Protein AF-E5RQ33-F1 (afdb_monomer_lite)

Foldseek 3Di:
DVDPDFAALVPDDDPVNVVLVVLVCPLVVDPDCCLQQVVLLVVLVVVLVVVVVVVCVPPVDDPPVQLSVLLSVVLSVVCNQLPPCSVVCVVVCVVVSSLLSVLVVLLVVLVVVCVVPDLVVCVVVVPPSNVSNVVSVVSNLVSLVVPLLVSVVVCHPHSNVSSVVSPQDSVCRSND

Radius of gyration: 18.2 Å; chains: 1; bounding box: 33×47×47 Å

Sequence (176 aa):
EIRKCRRGLLFMNGEEWVYFRKILNKVMLLPDPTNLMIAPCQEVAIELKRKWQKQIKTNNIISNLQVQLYQWSIEAMMATLMGSYWYSYKHQLSRDFEILAETLHEIFEYSAKLSIIPVKLAMNLRLPVWKKFVASADTAFEIVRMLVPEMAKLGGNGLLKKMMDEGIRAEDAICI

pLDDT: mean 90.39, std 6.1, range [53.66, 96.56]

Organism: Apis mellifera (NCBI:txid7460)

InterPro domains:
  IPR001128 Cytochrome P450 [PF00067] (4-150)
  IPR036396 Cytochrome P450 superfamily [G3DSA:1.10.630.10] (1-174)
  IPR036396 Cytochrome P450 superfamily [SSF48264] (7-166)
  IPR050479 Cytochrome P450, families 11 and 27 [PTHR24279] (2-149)

Secondary structure (DSSP, 8-state):
--S--PPPGGG--HHHHHHHHHHHHHHHS-S--IIIIIHHHHHHHHHHHHHHHHHHHHHSS-TTHHHHHHHHHHHHHHHHHHGGGHHHHHHHHHHHHHHHHHHHHHHHHHHHHHHTS-HHHHHHTT-HHHHHHHHHHHHHHHHHHHHHHHHHHHT-SSHHHHHHHTT--HHHHTT-

Structure (mmCIF, N/CA/C/O backbone):
data_AF-E5RQ33-F1
#
_entry.id   AF-E5RQ33-F1
#
loop_
_atom_site.group_PDB
_atom_site.id
_atom_site.type_symbol
_atom_site.label_atom_id
_atom_site.label_alt_id
_atom_site.label_comp_id
_atom_site.label_asym_id
_atom_site.label_entity_id
_atom_site.label_seq_id
_atom_site.pdbx_PDB_ins_code
_atom_site.Cartn_x
_atom_site.Cartn_y
_atom_site.Cartn_z
_atom_site.occupancy
_atom_site.B_iso_or_equiv
_atom_site.auth_seq_id
_atom_site.auth_comp_id
_atom_site.auth_asym_id
_atom_site.auth_atom_id
_atom_site.pdbx_PDB_model_num
ATOM 1 N N . GLU A 1 1 ? -0.018 -18.722 -17.386 1.00 53.66 1 GLU A N 1
ATOM 2 C CA . GLU A 1 1 ? -0.220 -17.603 -16.440 1.00 53.66 1 GLU A CA 1
ATOM 3 C C . GLU A 1 1 ? -1.635 -17.709 -15.869 1.00 53.66 1 GLU A C 1
ATOM 5 O O . GLU A 1 1 ? -2.546 -17.943 -16.652 1.00 53.66 1 GLU A O 1
ATOM 10 N N . ILE A 1 2 ? -1.822 -17.680 -14.542 1.00 65.94 2 ILE A N 1
ATOM 11 C CA . ILE A 1 2 ? -3.121 -18.006 -13.897 1.00 65.94 2 ILE A CA 1
ATOM 12 C C . ILE A 1 2 ? -4.109 -16.829 -13.976 1.00 65.94 2 ILE A C 1
ATOM 14 O O . ILE A 1 2 ? -5.315 -17.037 -14.073 1.00 65.94 2 ILE A O 1
ATOM 18 N N . ARG A 1 3 ? -3.604 -15.592 -13.988 1.00 66.88 3 ARG A N 1
ATOM 19 C CA . ARG A 1 3 ? -4.382 -14.369 -14.207 1.00 66.88 3 ARG A CA 1
ATOM 20 C C . ARG A 1 3 ? -3.632 -13.517 -15.224 1.00 66.88 3 ARG A C 1
ATOM 22 O O . ARG A 1 3 ? -2.445 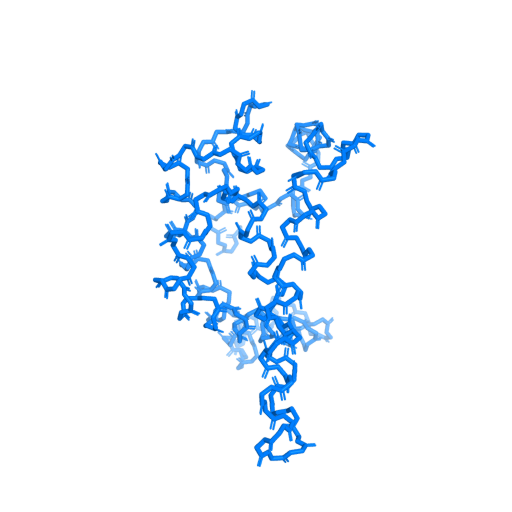-13.282 -15.037 1.00 66.88 3 ARG A O 1
ATOM 29 N N . LYS A 1 4 ? -4.301 -13.079 -16.293 1.00 71.88 4 LYS A N 1
ATOM 30 C CA . LYS A 1 4 ? -3.734 -12.187 -17.324 1.00 71.88 4 LYS A CA 1
ATOM 31 C C . LYS A 1 4 ? -3.672 -10.736 -16.815 1.00 71.88 4 LYS A C 1
ATOM 33 O O . LYS A 1 4 ? -4.201 -9.829 -17.447 1.00 71.88 4 LYS A O 1
ATOM 38 N N . CYS A 1 5 ? -3.105 -10.538 -15.629 1.00 73.81 5 CYS A N 1
ATOM 39 C CA . CYS A 1 5 ? -2.948 -9.232 -14.999 1.00 73.81 5 CYS A CA 1
ATOM 40 C C . CYS A 1 5 ? -1.478 -8.834 -15.043 1.00 73.81 5 CYS A C 1
ATOM 42 O O . CYS A 1 5 ? -0.603 -9.666 -14.798 1.00 73.81 5 CYS A O 1
ATOM 44 N N . ARG A 1 6 ? -1.211 -7.552 -15.296 1.00 80.31 6 ARG A N 1
ATOM 45 C CA . ARG A 1 6 ? 0.138 -7.008 -15.143 1.00 80.31 6 ARG A CA 1
ATOM 46 C C . ARG A 1 6 ? 0.556 -7.070 -13.678 1.00 80.31 6 ARG A C 1
ATOM 48 O O . ARG A 1 6 ? -0.268 -6.950 -12.773 1.00 80.31 6 ARG A O 1
ATOM 55 N N . ARG A 1 7 ? 1.840 -7.332 -13.468 1.00 84.50 7 ARG A N 1
ATOM 56 C CA . ARG A 1 7 ? 2.433 -7.569 -12.154 1.00 84.50 7 ARG A CA 1
ATOM 57 C C . ARG A 1 7 ? 3.074 -6.287 -11.638 1.00 84.50 7 ARG A C 1
ATOM 59 O O . ARG A 1 7 ? 3.694 -5.588 -12.424 1.00 84.50 7 ARG A O 1
ATOM 66 N N . GLY A 1 8 ? 2.943 -6.041 -10.333 1.00 87.00 8 GLY A N 1
ATOM 67 C CA . GLY A 1 8 ? 3.636 -4.969 -9.607 1.00 87.00 8 GLY A CA 1
ATOM 68 C C . GLY A 1 8 ? 5.156 -5.071 -9.693 1.00 87.00 8 GLY A C 1
ATOM 69 O O . GLY A 1 8 ? 5.671 -6.173 -9.910 1.00 87.00 8 GLY A O 1
ATOM 70 N N . LEU A 1 9 ? 5.873 -3.974 -9.411 1.00 90.56 9 LEU A N 1
ATOM 71 C CA . LEU A 1 9 ? 7.345 -3.944 -9.392 1.00 90.56 9 LEU A CA 1
ATOM 72 C C . LEU A 1 9 ? 7.947 -5.099 -8.572 1.00 90.56 9 LEU A C 1
ATOM 74 O O . LEU A 1 9 ? 8.947 -5.686 -8.973 1.00 90.56 9 LEU A O 1
ATOM 78 N N . LEU A 1 10 ? 7.308 -5.466 -7.454 1.00 90.00 10 LEU A N 1
ATOM 79 C CA . LEU A 1 10 ? 7.710 -6.580 -6.585 1.00 90.00 10 LEU A CA 1
ATOM 80 C C . LEU A 1 10 ? 7.812 -7.936 -7.313 1.00 90.00 10 LEU A C 1
ATOM 82 O O . LEU A 1 10 ? 8.606 -8.785 -6.921 1.00 90.00 10 LEU A O 1
ATOM 86 N N . PHE A 1 11 ? 7.007 -8.151 -8.355 1.00 89.62 11 PHE A N 1
ATOM 87 C CA . PHE A 1 11 ? 6.899 -9.419 -9.084 1.00 89.62 11 PHE A CA 1
ATOM 88 C C . PHE A 1 11 ? 7.422 -9.343 -10.531 1.00 89.62 11 PHE A C 1
ATOM 90 O O . PHE A 1 11 ? 7.393 -10.352 -11.249 1.00 89.62 11 PHE A O 1
ATOM 97 N N . MET A 1 12 ? 7.871 -8.164 -10.973 1.00 92.06 12 MET A N 1
ATOM 98 C CA . MET A 1 12 ? 8.556 -7.967 -12.252 1.00 92.06 12 MET A CA 1
ATOM 99 C C . ME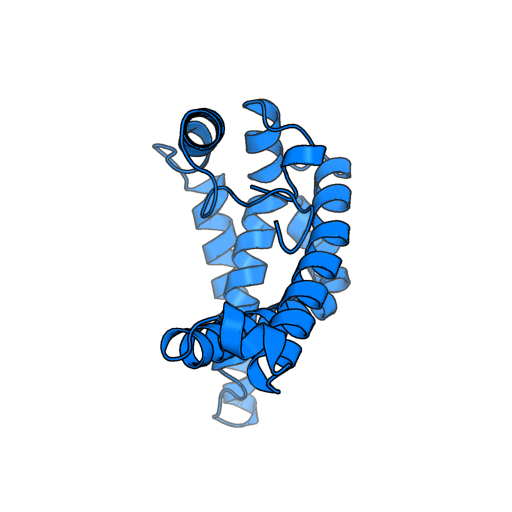T A 1 12 ? 9.967 -8.565 -12.207 1.00 92.06 12 MET A C 1
ATOM 101 O O . MET A 1 12 ? 10.554 -8.732 -11.141 1.00 92.06 12 MET A O 1
ATOM 105 N N . ASN A 1 13 ? 10.521 -8.896 -13.373 1.00 91.88 13 ASN A N 1
ATOM 106 C CA . ASN A 1 13 ? 11.878 -9.437 -13.501 1.00 91.88 13 ASN A CA 1
ATOM 107 C C . ASN A 1 13 ? 12.575 -8.865 -14.744 1.00 91.88 13 ASN A C 1
ATOM 109 O O . ASN A 1 13 ? 11.918 -8.343 -15.643 1.00 91.88 13 ASN A O 1
ATOM 113 N N . GLY A 1 14 ? 13.901 -9.003 -14.814 1.00 95.06 14 GLY A N 1
ATOM 114 C CA . GLY A 1 14 ? 14.683 -8.643 -16.000 1.00 95.06 14 GLY A CA 1
ATOM 115 C C . GLY A 1 14 ? 14.581 -7.162 -16.375 1.00 95.06 14 GLY A C 1
ATOM 116 O O . GLY A 1 14 ? 14.563 -6.288 -15.507 1.00 95.06 14 GLY A O 1
ATOM 117 N N . GLU A 1 15 ? 14.525 -6.882 -17.677 1.00 95.56 15 GLU A N 1
ATOM 118 C CA . GLU A 1 15 ? 14.518 -5.515 -18.217 1.00 95.56 15 GLU A CA 1
ATOM 119 C C . GLU A 1 15 ? 13.292 -4.703 -17.787 1.00 95.56 15 GLU A C 1
ATOM 121 O O . GLU A 1 15 ? 13.428 -3.516 -17.493 1.00 95.56 15 GLU A O 1
ATOM 126 N N . GLU A 1 16 ? 12.124 -5.346 -17.667 1.00 92.25 16 GLU A N 1
ATOM 127 C CA . GLU A 1 16 ? 10.891 -4.711 -17.183 1.00 92.25 16 GLU A CA 1
ATOM 128 C C . GLU A 1 16 ? 11.093 -4.145 -15.770 1.00 92.25 16 GLU A C 1
ATOM 130 O O . GLU A 1 16 ? 10.829 -2.969 -15.517 1.00 92.25 16 GLU A O 1
ATOM 135 N N . TRP A 1 17 ? 11.650 -4.954 -14.862 1.00 95.00 17 TRP A N 1
ATOM 136 C CA . TRP A 1 17 ? 11.946 -4.509 -13.501 1.00 95.00 17 TRP A CA 1
ATOM 137 C C . TRP A 1 17 ? 12.962 -3.364 -13.488 1.00 95.00 17 TRP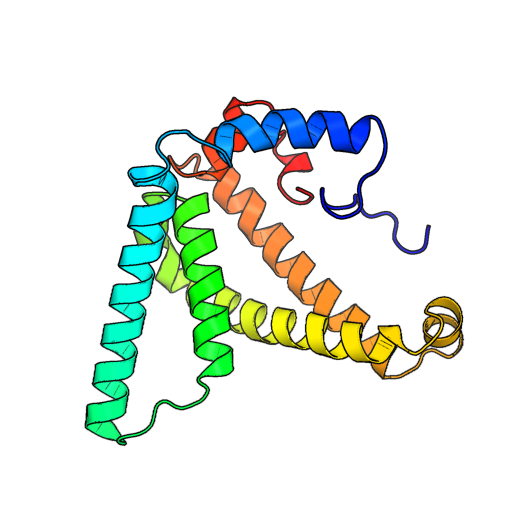 A C 1
ATOM 139 O O . TRP A 1 17 ? 12.746 -2.364 -12.806 1.00 95.00 17 TRP A O 1
ATOM 149 N N . VAL A 1 18 ? 14.055 -3.478 -14.256 1.00 96.00 18 VAL A N 1
ATOM 150 C CA . VAL A 1 18 ? 15.100 -2.440 -14.311 1.00 96.00 18 VAL A CA 1
ATOM 151 C C . VAL A 1 18 ? 14.528 -1.114 -14.808 1.00 96.00 18 VAL A C 1
ATOM 153 O O . VAL A 1 18 ? 14.870 -0.064 -14.261 1.00 96.00 18 VAL A O 1
ATOM 156 N N . TYR A 1 19 ? 13.663 -1.153 -15.822 1.00 94.12 19 TYR A N 1
ATOM 157 C CA . TYR A 1 19 ? 13.018 0.027 -16.384 1.00 94.12 19 TYR A CA 1
ATOM 158 C C . TYR A 1 19 ? 12.202 0.781 -15.325 1.00 94.12 19 TYR A C 1
ATOM 160 O O . TYR A 1 19 ? 12.514 1.934 -15.016 1.00 94.12 19 TYR A O 1
ATOM 168 N N . PHE A 1 20 ? 11.229 0.117 -14.692 1.00 94.50 20 PHE A N 1
ATOM 169 C CA . PHE A 1 20 ? 10.382 0.762 -13.685 1.00 94.50 20 PHE A CA 1
ATOM 170 C C . PHE A 1 20 ? 11.163 1.129 -12.418 1.00 94.50 20 PHE A C 1
ATOM 172 O O . PHE A 1 20 ? 10.976 2.215 -11.868 1.00 94.50 20 PHE A O 1
ATOM 179 N N . ARG A 1 21 ? 12.109 0.286 -11.978 1.00 94.62 21 ARG A N 1
ATOM 180 C CA . ARG A 1 21 ? 12.948 0.565 -10.802 1.00 94.62 21 ARG A CA 1
ATOM 181 C C . ARG A 1 21 ? 13.776 1.835 -10.978 1.00 94.62 21 ARG A C 1
ATOM 183 O O . ARG A 1 21 ? 13.895 2.608 -10.029 1.00 94.62 21 ARG A O 1
ATOM 190 N N . LYS A 1 22 ? 14.335 2.071 -12.172 1.00 94.88 22 LYS A N 1
ATOM 191 C CA . LYS A 1 22 ? 15.093 3.296 -12.474 1.00 94.88 22 LYS A CA 1
ATOM 192 C C . LYS A 1 22 ? 14.226 4.544 -12.356 1.00 94.88 22 LYS A C 1
ATOM 194 O O . LYS A 1 22 ? 14.691 5.524 -11.787 1.00 94.88 22 LYS A O 1
ATOM 199 N N . ILE A 1 23 ? 12.993 4.501 -12.861 1.00 94.50 23 ILE A N 1
ATOM 200 C CA . ILE A 1 23 ? 12.050 5.624 -12.774 1.00 94.50 23 ILE A CA 1
ATOM 201 C C . ILE A 1 23 ? 11.686 5.888 -11.309 1.00 94.50 23 ILE A C 1
ATOM 203 O O . ILE A 1 23 ? 11.849 6.999 -10.809 1.00 94.50 23 ILE A O 1
ATOM 207 N N . LEU A 1 24 ? 11.282 4.844 -10.585 1.00 93.56 24 LEU A N 1
ATOM 208 C CA . LEU A 1 24 ? 10.799 4.975 -9.211 1.00 93.56 24 LEU A CA 1
ATOM 209 C C . LEU A 1 24 ? 11.882 5.397 -8.230 1.00 93.56 24 LEU A C 1
ATOM 211 O O . LEU A 1 24 ? 11.603 6.173 -7.325 1.00 93.56 24 LEU A O 1
ATOM 215 N N . ASN A 1 25 ? 13.124 4.947 -8.404 1.00 94.75 25 ASN A N 1
ATOM 216 C CA . ASN A 1 25 ? 14.212 5.363 -7.522 1.00 94.75 25 ASN A CA 1
ATOM 217 C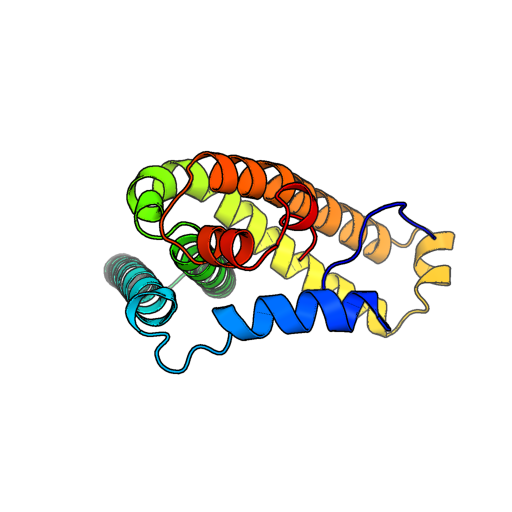 C . ASN A 1 25 ? 14.417 6.885 -7.528 1.00 94.75 25 ASN A C 1
ATOM 219 O O . ASN A 1 25 ? 14.743 7.440 -6.484 1.00 94.75 25 ASN A O 1
ATOM 223 N N . LYS A 1 26 ? 14.178 7.571 -8.655 1.00 93.06 26 LYS A N 1
ATOM 224 C CA . LYS A 1 26 ? 14.315 9.035 -8.731 1.00 93.06 26 LYS A CA 1
ATOM 225 C C . LYS A 1 26 ? 13.324 9.779 -7.838 1.00 93.06 26 LYS A C 1
ATOM 227 O O . LYS A 1 26 ? 13.626 10.880 -7.396 1.00 93.06 26 LYS A O 1
ATOM 232 N N . VAL A 1 27 ? 12.154 9.191 -7.581 1.00 92.12 27 VAL A N 1
ATOM 233 C CA . VAL A 1 27 ? 11.080 9.817 -6.789 1.00 92.12 27 VAL A CA 1
ATOM 234 C C . VAL A 1 27 ? 10.947 9.225 -5.387 1.00 92.12 27 VAL A C 1
ATOM 236 O O . VAL A 1 27 ? 10.506 9.920 -4.478 1.00 92.12 27 VAL A O 1
ATOM 239 N N . MET A 1 28 ? 11.345 7.963 -5.198 1.00 91.25 28 MET A N 1
ATOM 240 C CA . MET A 1 28 ? 11.248 7.243 -3.924 1.00 91.25 28 MET A CA 1
ATOM 241 C C . MET A 1 28 ? 12.507 7.367 -3.063 1.00 91.25 28 MET A C 1
ATOM 243 O O . MET A 1 28 ? 12.417 7.239 -1.847 1.00 91.25 28 MET A O 1
ATOM 247 N N . LEU A 1 29 ? 13.677 7.604 -3.667 1.00 90.81 29 LEU A N 1
ATOM 248 C CA . LEU A 1 29 ? 14.964 7.735 -2.969 1.00 90.81 29 LEU A CA 1
ATOM 249 C C . LEU A 1 29 ? 15.496 9.169 -3.077 1.00 90.81 29 LEU A C 1
ATOM 251 O O . LEU A 1 29 ? 16.664 9.396 -3.396 1.00 90.81 29 LEU A O 1
ATOM 255 N N . LEU A 1 30 ? 14.609 10.143 -2.857 1.00 88.19 30 LEU A N 1
ATOM 256 C CA . LEU A 1 30 ? 14.963 11.558 -2.892 1.00 88.19 30 LEU A CA 1
ATOM 257 C C . LEU A 1 30 ? 15.973 11.896 -1.783 1.00 88.19 30 LEU A C 1
ATOM 259 O O . LEU A 1 30 ? 15.803 11.431 -0.655 1.00 88.19 30 LEU A O 1
ATOM 263 N N . PRO A 1 31 ? 16.966 12.763 -2.060 1.00 85.81 31 PRO A N 1
ATOM 264 C CA . PRO A 1 31 ? 17.871 13.271 -1.029 1.00 85.81 31 PRO A CA 1
ATOM 265 C C . PRO A 1 31 ? 17.142 14.022 0.093 1.00 85.81 31 PRO A C 1
ATOM 267 O O . PRO A 1 31 ? 17.543 13.935 1.248 1.00 85.81 31 PRO A O 1
ATOM 270 N N . ASP A 1 32 ? 16.060 14.729 -0.250 1.00 90.06 32 ASP A N 1
ATOM 271 C CA . ASP A 1 32 ? 15.174 15.399 0.701 1.00 90.06 32 ASP A CA 1
ATOM 272 C C . ASP A 1 32 ? 13.710 14.978 0.464 1.00 90.06 32 ASP A C 1
ATOM 274 O O . ASP A 1 32 ? 13.041 15.503 -0.433 1.00 90.06 32 ASP A O 1
ATOM 278 N N . PRO A 1 33 ? 13.192 14.014 1.246 1.00 88.12 33 PRO A N 1
ATOM 279 C CA . PRO A 1 33 ? 11.809 13.564 1.154 1.00 88.12 33 PRO A CA 1
ATOM 280 C C . PRO A 1 33 ? 10.858 14.354 2.071 1.00 88.12 33 PRO A C 1
ATOM 282 O O . PRO A 1 33 ? 9.694 13.963 2.206 1.00 88.12 33 PRO A O 1
ATOM 285 N N . THR A 1 34 ? 11.315 15.434 2.723 1.00 88.00 34 THR A N 1
ATOM 286 C CA . THR A 1 34 ? 10.604 16.069 3.847 1.00 88.00 34 THR A CA 1
ATOM 287 C C . THR A 1 34 ? 9.172 16.457 3.493 1.00 88.00 34 THR A C 1
ATOM 289 O O . THR A 1 34 ? 8.227 15.992 4.127 1.00 88.00 34 THR A O 1
ATOM 292 N N . ASN A 1 35 ? 8.989 17.247 2.436 1.00 86.75 35 ASN A N 1
ATOM 293 C CA . ASN A 1 35 ? 7.661 17.737 2.057 1.00 86.75 35 ASN A CA 1
ATOM 294 C C . ASN A 1 35 ? 6.800 16.675 1.361 1.00 86.75 35 ASN A C 1
ATOM 296 O O . ASN A 1 35 ? 5.577 16.742 1.422 1.00 86.75 35 ASN A O 1
ATOM 300 N N . LEU A 1 36 ? 7.423 15.710 0.681 1.00 89.12 36 LEU A N 1
ATOM 301 C CA . LEU A 1 36 ? 6.700 14.732 -0.133 1.00 89.12 36 LEU A CA 1
ATOM 302 C C . LEU A 1 36 ? 6.214 13.532 0.685 1.00 89.12 36 LEU A C 1
ATOM 304 O O . LEU A 1 36 ? 5.140 13.001 0.421 1.00 89.12 36 LEU A O 1
ATOM 308 N N . MET A 1 37 ? 7.013 13.087 1.656 1.00 90.25 37 MET A N 1
ATOM 309 C CA . MET A 1 37 ? 6.761 11.853 2.402 1.00 90.25 37 MET A CA 1
ATOM 310 C C . MET A 1 37 ? 6.677 12.091 3.908 1.00 90.25 37 MET A C 1
ATOM 312 O O . MET A 1 37 ? 5.712 11.654 4.532 1.00 90.25 37 MET A O 1
ATOM 316 N N . ILE A 1 38 ? 7.641 12.810 4.499 1.00 92.69 38 ILE A N 1
ATOM 317 C CA . ILE A 1 38 ? 7.718 12.956 5.964 1.00 92.69 38 ILE A CA 1
ATOM 318 C C . ILE A 1 38 ? 6.538 13.772 6.500 1.00 92.69 38 ILE A C 1
ATOM 320 O O . ILE A 1 38 ? 5.869 13.327 7.431 1.00 92.69 38 ILE A O 1
ATOM 324 N N . ALA A 1 39 ? 6.257 14.935 5.907 1.00 92.75 39 ALA A N 1
ATOM 325 C CA . ALA A 1 39 ? 5.179 15.811 6.357 1.00 92.75 39 ALA A CA 1
ATOM 326 C C . ALA A 1 39 ? 3.793 15.132 6.282 1.00 92.75 39 ALA A C 1
ATOM 328 O O . ALA A 1 39 ? 3.128 15.079 7.320 1.00 92.75 39 ALA A O 1
ATOM 329 N N . PRO A 1 40 ? 3.382 14.501 5.158 1.00 92.69 40 PRO A N 1
ATOM 330 C CA . PRO A 1 40 ? 2.130 13.741 5.115 1.00 92.69 40 PRO A CA 1
ATOM 331 C C . PRO A 1 40 ? 2.057 12.627 6.170 1.00 92.69 40 PRO A C 1
ATOM 333 O O . PRO A 1 40 ? 1.049 12.500 6.865 1.00 92.69 40 PRO A O 1
ATOM 336 N N . CYS A 1 41 ? 3.137 11.860 6.365 1.00 92.75 41 CYS A N 1
ATOM 337 C CA . CYS A 1 41 ? 3.179 10.815 7.395 1.00 92.75 41 CYS A CA 1
ATOM 338 C C . CYS A 1 41 ? 2.982 11.387 8.805 1.00 92.75 41 CYS A C 1
ATOM 340 O O . CYS A 1 41 ? 2.226 10.834 9.610 1.00 92.75 41 CYS A O 1
ATOM 342 N N . GLN A 1 42 ? 3.657 12.498 9.110 1.00 94.75 42 GLN A N 1
ATOM 343 C CA . GLN A 1 42 ? 3.574 13.154 10.410 1.00 94.75 42 GLN A CA 1
ATOM 344 C C . GLN A 1 42 ? 2.162 13.670 10.688 1.00 94.75 42 GLN A C 1
ATOM 346 O O . GLN A 1 42 ? 1.649 13.496 11.794 1.00 94.75 42 GLN A O 1
ATOM 351 N N . GLU A 1 43 ? 1.512 14.281 9.706 1.00 93.19 43 GLU A N 1
ATOM 352 C CA . GLU A 1 43 ? 0.160 14.805 9.873 1.00 93.19 43 GLU A CA 1
ATOM 353 C C . GLU A 1 43 ? -0.863 13.704 10.142 1.00 93.19 43 GLU A C 1
ATOM 355 O O . GLU A 1 43 ? -1.618 13.796 11.115 1.00 93.19 43 GLU A O 1
ATOM 360 N N . VAL A 1 44 ? -0.840 12.628 9.351 1.00 94.75 44 VAL A N 1
ATOM 361 C CA . VAL A 1 44 ? -1.732 11.477 9.554 1.00 94.75 44 VAL A CA 1
ATOM 362 C C . VAL A 1 44 ? -1.454 10.818 10.917 1.00 94.75 44 VAL A C 1
ATOM 364 O O . VAL A 1 44 ? -2.385 10.461 11.642 1.00 94.75 44 VAL A O 1
ATOM 367 N N . ALA A 1 45 ? -0.189 10.742 11.353 1.00 95.75 45 ALA A N 1
ATOM 368 C CA . ALA A 1 45 ? 0.160 10.255 12.693 1.00 95.75 45 ALA A CA 1
ATOM 369 C C . ALA A 1 45 ? -0.386 11.153 13.823 1.00 95.75 45 ALA A C 1
ATOM 371 O O . ALA A 1 45 ? -0.844 10.653 14.857 1.00 95.75 45 ALA A O 1
ATOM 372 N N . ILE A 1 46 ? -0.382 12.478 13.644 1.00 96.38 46 ILE A N 1
ATOM 373 C CA . ILE A 1 46 ? -0.980 13.414 14.605 1.00 96.38 46 ILE A CA 1
ATOM 374 C C . ILE A 1 46 ? -2.504 13.212 14.673 1.00 96.38 46 ILE A C 1
ATOM 376 O O . ILE A 1 46 ? -3.074 13.249 15.769 1.00 96.38 46 ILE A O 1
ATOM 380 N N . GLU A 1 47 ? -3.179 12.983 13.544 1.00 93.50 47 GLU A N 1
ATOM 381 C CA . GLU A 1 47 ? -4.617 12.680 13.519 1.00 93.50 47 GLU A CA 1
ATOM 382 C C . GLU A 1 47 ? -4.941 11.371 14.251 1.00 93.50 47 GLU A C 1
ATOM 384 O O . GLU A 1 47 ? -5.830 11.359 15.111 1.00 93.50 47 GLU A O 1
ATOM 389 N N . LEU A 1 48 ? -4.160 10.310 14.017 1.00 95.12 48 LEU A N 1
ATOM 390 C CA . LEU A 1 48 ? -4.285 9.042 14.740 1.00 95.12 48 LEU A CA 1
ATOM 391 C C . LEU A 1 48 ? -4.108 9.235 16.252 1.00 95.12 48 LEU A C 1
ATOM 393 O O . LEU A 1 48 ? -4.944 8.793 17.043 1.00 95.12 48 LEU A O 1
ATOM 397 N N . LYS A 1 49 ? -3.066 9.965 16.669 1.00 96.06 49 LYS A N 1
ATOM 398 C CA . LYS A 1 49 ? -2.836 10.287 18.084 1.00 96.06 49 LYS A CA 1
ATOM 399 C C . LYS A 1 49 ? -4.045 10.994 18.696 1.00 96.06 49 LYS A C 1
ATOM 401 O O . LYS A 1 49 ? -4.467 10.636 19.795 1.00 96.06 49 LYS A O 1
ATOM 406 N N . ARG A 1 50 ? -4.633 11.973 17.998 1.00 95.00 50 ARG A N 1
ATOM 407 C CA . ARG A 1 50 ? -5.844 12.673 18.467 1.00 95.00 50 ARG A CA 1
ATOM 408 C C . ARG A 1 50 ? -7.040 11.721 18.583 1.00 95.00 50 ARG A C 1
ATOM 410 O O . ARG A 1 50 ? -7.788 11.825 19.555 1.00 95.00 50 ARG A O 1
ATOM 417 N N . LYS A 1 51 ? -7.219 10.790 17.638 1.00 92.56 51 LYS A N 1
ATOM 418 C CA . LYS A 1 51 ? -8.260 9.744 17.687 1.00 92.56 51 LYS A CA 1
ATOM 419 C C . LYS A 1 51 ? -8.090 8.856 18.923 1.00 92.56 51 LYS A C 1
ATOM 421 O O . LYS A 1 51 ? -9.042 8.689 19.683 1.00 92.56 51 LYS A O 1
ATOM 426 N N . TRP A 1 52 ? -6.879 8.372 19.190 1.00 95.62 52 TRP A N 1
ATOM 427 C CA . TRP A 1 52 ? -6.585 7.551 20.370 1.00 95.62 52 TRP A CA 1
ATOM 428 C C . TRP A 1 52 ? -6.749 8.306 21.683 1.00 95.62 52 TRP A C 1
ATOM 430 O O . TRP A 1 52 ? -7.352 7.783 22.613 1.00 95.62 52 TRP A O 1
ATOM 440 N N . GLN A 1 53 ? -6.302 9.562 21.756 1.00 94.88 53 GLN A N 1
ATOM 441 C CA . GLN A 1 53 ? -6.518 10.399 22.938 1.00 94.88 53 GLN A CA 1
ATOM 442 C C . GLN A 1 53 ? -8.008 10.555 23.273 1.00 94.88 53 GLN A C 1
ATOM 444 O O . GLN A 1 53 ? -8.362 10.587 24.450 1.00 94.88 53 GLN A O 1
ATOM 449 N N . LYS A 1 54 ? -8.889 10.629 22.266 1.00 92.31 54 LYS A N 1
ATOM 450 C CA . LYS A 1 54 ? -10.344 10.638 22.483 1.00 92.31 54 LYS A CA 1
ATOM 451 C C . LYS A 1 54 ? -10.848 9.290 23.007 1.00 92.31 54 LYS A C 1
ATOM 453 O O . LYS A 1 54 ? -11.569 9.281 23.994 1.00 92.31 54 LYS A O 1
ATOM 458 N N . GLN A 1 55 ? -10.434 8.171 22.406 1.00 91.12 55 GLN A N 1
ATOM 459 C CA . GLN A 1 55 ? -10.840 6.828 22.852 1.00 91.12 55 GLN A CA 1
ATOM 460 C C . GLN A 1 55 ? -10.418 6.541 24.295 1.00 91.12 55 GLN A C 1
ATOM 462 O O . GLN A 1 55 ? -11.225 6.066 25.091 1.00 91.12 55 GLN A O 1
ATOM 467 N N . ILE A 1 56 ? -9.180 6.895 24.650 1.00 92.69 56 ILE A N 1
ATOM 468 C CA . ILE A 1 56 ? -8.653 6.729 26.007 1.00 92.69 56 ILE A CA 1
ATOM 469 C C . ILE A 1 56 ? -9.494 7.531 27.004 1.00 92.69 56 ILE A C 1
ATOM 471 O O . ILE A 1 56 ? -9.889 6.985 28.025 1.00 92.69 56 ILE A O 1
ATOM 475 N N . LYS A 1 57 ? -9.852 8.784 26.690 1.00 91.12 57 LYS A N 1
ATOM 476 C CA . LYS A 1 57 ? -10.717 9.599 27.563 1.00 91.12 57 LYS A CA 1
ATOM 477 C C . LYS A 1 57 ? -12.102 8.987 27.796 1.00 91.12 57 LYS A C 1
ATOM 479 O O . LYS A 1 57 ? -12.697 9.254 28.831 1.00 91.12 57 LYS A O 1
ATOM 484 N N . THR A 1 58 ? -12.626 8.220 26.841 1.00 87.31 58 THR A N 1
ATOM 485 C CA . THR A 1 58 ? -13.958 7.607 26.943 1.00 87.31 58 THR A CA 1
ATOM 486 C C . THR A 1 58 ? -13.920 6.238 27.617 1.00 87.31 58 THR A C 1
ATOM 488 O O . THR A 1 58 ? -14.784 5.953 28.435 1.00 87.31 58 THR A O 1
ATOM 491 N N . ASN A 1 59 ? -12.954 5.384 27.264 1.00 82.88 59 ASN A N 1
ATOM 492 C CA . ASN A 1 59 ? -12.998 3.958 27.602 1.00 82.88 59 ASN A CA 1
ATOM 493 C C . ASN A 1 59 ? -11.650 3.377 28.069 1.00 82.88 59 ASN A C 1
ATOM 495 O O . ASN A 1 59 ? -11.533 2.164 28.209 1.00 82.88 59 ASN A O 1
ATOM 499 N N . ASN A 1 60 ? -10.615 4.211 28.254 1.00 88.56 60 ASN A N 1
ATOM 500 C CA . ASN A 1 60 ? -9.240 3.840 28.645 1.00 88.56 60 ASN A CA 1
ATOM 501 C C . ASN A 1 60 ? -8.552 2.759 27.782 1.00 88.56 60 ASN A C 1
ATOM 503 O O . ASN A 1 60 ? -7.475 2.283 28.132 1.00 88.56 60 ASN A O 1
ATOM 507 N N . ILE A 1 61 ? -9.139 2.382 26.644 1.00 90.19 61 ILE A N 1
ATOM 508 C CA . ILE A 1 61 ? -8.669 1.308 25.764 1.00 90.19 61 ILE A CA 1
ATOM 509 C C . ILE A 1 61 ? -8.746 1.794 24.316 1.00 90.19 61 ILE A C 1
ATOM 511 O O . ILE A 1 61 ? -9.733 2.406 23.905 1.00 90.19 61 ILE A O 1
ATOM 515 N N . ILE A 1 62 ? -7.710 1.486 23.533 1.00 92.06 62 ILE A N 1
ATOM 516 C CA . ILE A 1 62 ? -7.716 1.642 22.075 1.00 92.06 62 ILE A CA 1
ATOM 517 C C . ILE A 1 62 ? -8.246 0.336 21.479 1.00 92.06 62 ILE A C 1
ATOM 519 O O . ILE A 1 62 ? -7.548 -0.678 21.471 1.00 92.06 62 ILE A O 1
ATOM 523 N N . SER A 1 63 ? -9.491 0.336 21.006 1.00 89.31 63 SER A N 1
ATOM 524 C CA . SER A 1 63 ? -10.084 -0.839 20.359 1.00 89.31 63 SER A CA 1
ATOM 525 C C . SER A 1 63 ? -9.530 -1.038 18.947 1.00 89.31 63 SER A C 1
ATOM 527 O O . SER A 1 63 ? -9.164 -0.078 18.274 1.00 89.31 63 SER A O 1
ATOM 529 N N . ASN A 1 64 ? -9.475 -2.285 18.469 1.00 87.25 64 ASN A N 1
ATOM 530 C CA . ASN A 1 64 ? -9.084 -2.623 17.090 1.00 87.25 64 ASN A CA 1
ATOM 531 C C . ASN A 1 64 ? -7.735 -2.016 16.653 1.00 87.25 64 ASN A C 1
ATOM 533 O O . ASN A 1 64 ? -7.586 -1.583 15.511 1.00 87.25 64 ASN A O 1
ATOM 537 N N . LEU A 1 65 ? -6.751 -1.970 17.562 1.00 91.31 65 LEU A N 1
ATOM 538 C CA . LEU A 1 65 ? -5.453 -1.321 17.339 1.00 91.31 65 LEU A CA 1
ATOM 539 C C . LEU A 1 65 ? -4.798 -1.739 16.013 1.00 91.31 65 LEU A C 1
ATOM 541 O O . LEU A 1 65 ? -4.310 -0.889 15.278 1.00 91.31 65 LEU A O 1
ATOM 545 N N . GLN A 1 66 ? -4.831 -3.032 15.689 1.00 88.88 66 GLN A N 1
ATOM 546 C CA . GLN A 1 66 ? -4.243 -3.565 14.463 1.00 88.88 66 GLN A CA 1
ATOM 547 C C . GLN A 1 66 ? -4.876 -2.961 13.201 1.00 88.88 66 GLN A C 1
ATOM 549 O O . GLN A 1 66 ? -4.156 -2.465 12.340 1.00 88.88 66 GLN A O 1
ATOM 554 N N . VAL A 1 67 ? -6.210 -2.940 13.111 1.00 87.00 67 VAL A N 1
ATOM 555 C CA . VAL A 1 67 ? -6.930 -2.334 11.977 1.00 87.00 67 VAL A CA 1
ATOM 556 C C . VAL A 1 67 ? -6.648 -0.834 11.907 1.00 87.00 67 VAL A C 1
ATOM 558 O O . VAL A 1 67 ? -6.372 -0.316 10.830 1.00 87.00 67 VAL A O 1
ATOM 561 N N . GLN A 1 68 ? -6.612 -0.141 13.053 1.00 91.06 68 GLN A N 1
ATOM 562 C CA . GLN A 1 68 ? -6.273 1.285 13.092 1.00 91.06 68 GLN A CA 1
ATOM 563 C C . GLN A 1 68 ? -4.849 1.574 12.585 1.00 91.06 68 GLN A C 1
ATOM 565 O O . GLN A 1 68 ? -4.634 2.600 11.944 1.00 91.06 68 GLN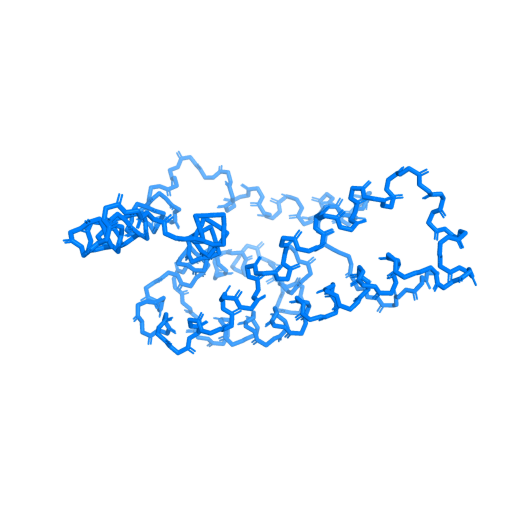 A O 1
ATOM 570 N N . LEU A 1 69 ? -3.882 0.686 12.840 1.00 93.31 69 LEU A N 1
ATOM 571 C CA . LEU A 1 69 ? -2.515 0.813 12.326 1.00 93.31 69 LEU A CA 1
ATOM 572 C C . LEU A 1 69 ? -2.437 0.548 10.816 1.00 93.31 69 LEU A C 1
ATOM 574 O O . LEU A 1 69 ? -1.745 1.285 10.114 1.00 93.31 69 LEU A O 1
ATOM 578 N N . TYR A 1 70 ? -3.171 -0.445 10.302 1.00 91.94 70 TYR A N 1
ATOM 579 C CA . TYR A 1 70 ? -3.286 -0.656 8.854 1.00 91.94 70 TYR A CA 1
ATOM 580 C C . TYR A 1 70 ? -3.926 0.554 8.169 1.00 91.94 70 TYR A C 1
ATOM 582 O O . TYR A 1 70 ? -3.359 1.076 7.209 1.00 91.94 70 TYR A O 1
ATOM 590 N N . GLN A 1 71 ? -5.044 1.051 8.703 1.00 91.31 71 GLN A N 1
ATOM 591 C CA . GLN A 1 71 ? -5.712 2.248 8.200 1.00 91.31 71 GLN A CA 1
ATOM 592 C C . GLN A 1 71 ? -4.763 3.454 8.194 1.00 91.31 71 GLN A C 1
ATOM 594 O O . GLN A 1 71 ? -4.624 4.107 7.166 1.00 91.31 71 GLN A O 1
ATOM 599 N N . TRP A 1 72 ? -4.047 3.707 9.294 1.00 93.62 72 TRP A N 1
ATOM 600 C CA . TRP A 1 72 ? -3.049 4.777 9.366 1.00 93.62 72 TRP A CA 1
ATOM 601 C C . TRP A 1 72 ? -1.972 4.652 8.281 1.00 93.62 72 TRP A C 1
ATOM 603 O O . TRP A 1 72 ? -1.627 5.646 7.645 1.00 93.62 72 TRP A O 1
ATOM 613 N N . SER A 1 73 ? -1.464 3.440 8.036 1.00 94.12 73 SER A N 1
ATOM 614 C CA . SER A 1 73 ? -0.452 3.217 6.997 1.00 94.12 73 SER A CA 1
ATOM 615 C C . SER A 1 73 ? -0.977 3.521 5.587 1.00 94.12 73 SER A C 1
ATOM 617 O O . SER A 1 73 ? -0.265 4.121 4.781 1.00 94.12 73 SER A O 1
ATOM 619 N N . ILE A 1 74 ? -2.239 3.176 5.307 1.00 92.88 74 ILE A N 1
ATOM 620 C CA . ILE A 1 74 ? -2.903 3.474 4.033 1.00 92.88 74 ILE A CA 1
ATOM 621 C C . ILE A 1 74 ? -3.131 4.976 3.904 1.00 92.88 74 ILE A C 1
ATOM 623 O O . ILE A 1 74 ? -2.792 5.551 2.878 1.00 92.88 74 ILE A O 1
ATOM 627 N N . GLU A 1 75 ? -3.654 5.631 4.939 1.00 93.44 75 GLU A N 1
ATOM 628 C CA . GLU A 1 75 ? -3.887 7.076 4.935 1.00 93.44 75 GLU A CA 1
ATOM 629 C C . GLU A 1 75 ? -2.583 7.859 4.734 1.00 93.44 75 GLU A C 1
ATOM 631 O O . GLU A 1 75 ? -2.558 8.803 3.949 1.00 93.44 75 GLU A O 1
ATOM 636 N N . ALA A 1 76 ? -1.481 7.439 5.365 1.00 94.62 76 ALA A N 1
ATOM 637 C CA . ALA A 1 76 ? -0.164 8.033 5.144 1.00 94.62 76 ALA A CA 1
ATOM 638 C C . ALA A 1 76 ? 0.292 7.873 3.683 1.00 94.62 76 ALA A C 1
ATOM 640 O O . ALA A 1 76 ? 0.720 8.843 3.058 1.00 94.62 76 ALA A O 1
ATOM 641 N N . MET A 1 77 ? 0.136 6.675 3.109 1.00 93.19 77 MET A N 1
ATOM 642 C CA . MET A 1 77 ? 0.451 6.416 1.702 1.00 93.19 77 MET A CA 1
ATOM 643 C C . MET A 1 77 ? -0.410 7.267 0.758 1.00 93.19 77 MET A C 1
ATOM 645 O O . MET A 1 77 ? 0.114 7.870 -0.176 1.00 93.19 77 MET A O 1
ATOM 649 N N . MET A 1 78 ? -1.715 7.370 1.013 1.00 92.25 78 MET A N 1
ATOM 650 C CA . MET A 1 78 ? -2.644 8.167 0.209 1.00 92.25 78 MET A CA 1
ATOM 651 C C . MET A 1 78 ? -2.346 9.662 0.312 1.00 92.25 78 MET A C 1
ATOM 653 O O . MET A 1 78 ? -2.330 10.351 -0.707 1.00 92.25 78 MET A O 1
ATOM 657 N N . ALA A 1 79 ? -2.029 10.158 1.509 1.00 93.88 79 ALA A N 1
ATOM 658 C CA . ALA A 1 79 ? -1.605 11.537 1.715 1.00 93.88 79 ALA A CA 1
ATOM 659 C C . ALA A 1 79 ? -0.334 11.862 0.912 1.00 93.88 79 ALA A C 1
ATOM 661 O O . ALA A 1 79 ? -0.271 12.885 0.230 1.00 93.88 79 ALA A O 1
ATOM 662 N N . THR A 1 80 ? 0.646 10.953 0.908 1.00 94.50 80 THR A N 1
ATOM 663 C CA . THR A 1 80 ? 1.855 11.071 0.082 1.00 94.50 80 THR A CA 1
ATOM 664 C C . THR A 1 80 ? 1.551 11.017 -1.418 1.00 94.50 80 THR A C 1
ATOM 666 O O . THR A 1 80 ? 2.084 11.828 -2.176 1.00 94.50 80 THR A O 1
ATOM 669 N N . LEU A 1 81 ? 0.691 10.102 -1.876 1.00 93.12 81 LEU A N 1
ATOM 670 C CA . LEU A 1 81 ? 0.355 9.945 -3.297 1.00 93.12 81 LEU A CA 1
ATOM 671 C C . LEU A 1 81 ? -0.430 11.138 -3.854 1.00 93.12 81 LEU A C 1
ATOM 673 O O . LEU A 1 81 ? -0.115 11.608 -4.949 1.00 93.12 81 LEU A O 1
ATOM 677 N N . MET A 1 82 ? -1.411 11.640 -3.101 1.00 92.69 82 MET A N 1
ATOM 678 C CA . MET A 1 82 ? -2.322 12.712 -3.524 1.00 92.69 82 MET A CA 1
ATOM 679 C C . MET A 1 82 ? -1.772 14.120 -3.264 1.00 92.69 82 MET A C 1
ATOM 681 O O . MET A 1 82 ? -2.176 15.071 -3.939 1.00 92.69 82 MET A O 1
ATOM 685 N N . GLY A 1 83 ? -0.865 14.275 -2.295 1.00 92.56 83 GLY A N 1
ATOM 686 C CA . GLY A 1 83 ? -0.379 15.582 -1.860 1.00 92.56 83 GLY A CA 1
ATOM 687 C C . GLY A 1 83 ? -1.512 16.432 -1.281 1.00 92.56 83 GLY A C 1
ATOM 688 O O . GLY A 1 83 ? -2.349 15.941 -0.526 1.00 92.56 83 GLY A O 1
ATOM 689 N N . SER A 1 84 ? -1.589 17.708 -1.664 1.00 91.06 84 SER A N 1
ATOM 690 C CA . SER A 1 84 ? -2.567 18.664 -1.119 1.00 91.06 84 SER A CA 1
ATOM 691 C C . SER A 1 84 ? -4.034 18.272 -1.331 1.00 91.06 84 SER A C 1
ATOM 693 O O . SER A 1 84 ? -4.901 18.697 -0.569 1.00 91.06 84 SER A O 1
ATOM 695 N N . TYR A 1 85 ? -4.341 17.440 -2.328 1.00 90.88 85 TYR A N 1
ATOM 696 C CA . TYR A 1 85 ? -5.711 16.986 -2.574 1.00 90.88 85 TYR A CA 1
ATOM 697 C C . TYR A 1 85 ? -6.212 16.006 -1.513 1.00 90.88 85 TYR A C 1
ATOM 699 O O . TYR A 1 85 ? -7.420 15.896 -1.317 1.00 90.88 85 TYR A O 1
ATOM 707 N N . TRP A 1 86 ? -5.316 15.354 -0.772 1.00 91.12 86 TRP A N 1
ATOM 708 C CA . TRP A 1 86 ? -5.674 14.435 0.304 1.00 91.12 86 TRP A CA 1
ATOM 709 C C . TRP A 1 86 ? -6.728 15.009 1.260 1.00 91.12 86 TRP A C 1
ATOM 711 O O . TRP A 1 86 ? -7.753 14.372 1.503 1.00 91.12 86 TRP A O 1
ATOM 721 N N . TYR A 1 87 ? -6.544 16.241 1.745 1.00 87.75 87 TYR A N 1
ATOM 722 C CA . TYR A 1 87 ? -7.447 16.834 2.741 1.00 87.75 87 TYR A CA 1
ATOM 723 C C . TYR A 1 87 ? -8.877 17.022 2.235 1.00 87.75 87 TYR A C 1
ATOM 725 O O . TYR A 1 87 ? -9.810 16.994 3.034 1.00 87.75 87 TYR A O 1
ATOM 733 N N . SER A 1 88 ? -9.051 17.193 0.922 1.00 89.62 88 SER A N 1
ATOM 734 C CA . SER A 1 88 ? -10.372 17.370 0.311 1.00 89.62 88 SER A CA 1
ATOM 735 C C . SER A 1 88 ? -11.116 16.042 0.156 1.00 89.62 88 SER A C 1
ATOM 737 O O . SER A 1 88 ? -12.341 16.019 0.208 1.00 89.62 88 SER A O 1
ATOM 739 N N . TYR A 1 89 ? -10.386 14.931 0.011 1.00 86.75 89 TYR A N 1
ATOM 740 C CA . TYR A 1 89 ? -10.958 13.625 -0.334 1.00 86.75 89 TYR A CA 1
ATOM 741 C C . TYR A 1 89 ? -10.900 12.594 0.799 1.00 86.75 89 TYR A C 1
ATOM 743 O O . TYR A 1 89 ? -11.631 11.605 0.752 1.00 86.75 89 TYR A O 1
ATOM 751 N N . LYS A 1 90 ? -10.106 12.817 1.856 1.00 86.44 90 LYS A N 1
ATOM 752 C CA . LYS A 1 90 ? -9.908 11.837 2.939 1.00 86.44 90 LYS A CA 1
ATOM 753 C C . LYS A 1 90 ? -11.202 11.344 3.584 1.00 86.44 90 LYS A C 1
ATOM 755 O O . LYS A 1 90 ? -11.326 10.170 3.911 1.00 86.44 90 LYS A O 1
ATOM 760 N N . HIS A 1 91 ? -12.187 12.227 3.743 1.00 87.50 91 HIS A N 1
ATOM 761 C CA . HIS A 1 91 ? -13.471 11.868 4.342 1.00 87.50 91 HIS A CA 1
ATOM 762 C C . HIS A 1 91 ? -14.316 11.008 3.402 1.00 87.50 91 HIS A C 1
ATOM 764 O O . HIS A 1 91 ? -14.908 10.027 3.849 1.00 87.50 91 HIS A O 1
ATOM 770 N N . GLN A 1 92 ? -14.319 11.332 2.108 1.00 86.38 92 GLN A N 1
ATOM 771 C CA . GLN A 1 92 ? -15.038 10.570 1.090 1.00 86.38 92 GLN A CA 1
ATOM 772 C C . GLN A 1 92 ? -14.463 9.157 0.930 1.00 86.38 92 GLN A C 1
ATOM 774 O O . GLN A 1 92 ? -15.222 8.206 0.784 1.00 86.38 92 GLN A O 1
ATOM 779 N N . LEU A 1 93 ? -13.137 9.023 1.009 1.00 85.44 93 LEU A N 1
ATOM 780 C CA . LEU A 1 93 ? -12.425 7.760 0.804 1.00 85.44 93 LEU A CA 1
ATOM 781 C C . LEU A 1 93 ? -12.242 6.930 2.088 1.00 85.44 93 LEU A C 1
ATOM 783 O O . LEU A 1 93 ? -11.741 5.811 2.038 1.00 85.44 93 LEU A O 1
ATOM 787 N N . SER A 1 94 ? -12.657 7.454 3.247 1.00 84.38 94 SER A N 1
ATOM 788 C CA . SER A 1 94 ? -12.430 6.823 4.556 1.00 84.38 94 SER A CA 1
ATOM 789 C C . SER A 1 94 ? -12.946 5.383 4.644 1.00 84.38 94 SER A C 1
ATOM 791 O O . SER A 1 94 ? -12.264 4.520 5.195 1.00 84.38 94 SER A O 1
ATOM 793 N N . ARG A 1 95 ? -14.114 5.108 4.048 1.00 88.00 95 ARG A N 1
ATOM 794 C CA . ARG A 1 95 ? -14.690 3.759 3.993 1.00 88.00 95 ARG A CA 1
ATOM 795 C C . ARG A 1 95 ? -13.850 2.812 3.137 1.00 88.00 95 ARG A C 1
ATOM 797 O O . ARG A 1 95 ? -13.629 1.674 3.537 1.00 88.00 95 ARG A O 1
ATOM 804 N N . ASP A 1 96 ? -13.367 3.277 1.989 1.00 88.19 96 ASP A N 1
ATOM 805 C CA . ASP A 1 96 ? -12.533 2.461 1.102 1.00 88.19 96 ASP A CA 1
ATOM 806 C C . ASP A 1 96 ? -11.195 2.117 1.771 1.00 88.19 96 ASP A C 1
ATOM 808 O O . ASP A 1 96 ? -10.691 1.010 1.597 1.00 88.19 96 ASP A O 1
ATOM 812 N N . PHE A 1 97 ? -10.645 3.015 2.598 1.00 88.00 97 PHE A N 1
ATOM 813 C CA . PHE A 1 97 ? -9.425 2.746 3.369 1.00 88.00 97 PHE A CA 1
ATOM 814 C C . PHE A 1 97 ? -9.624 1.731 4.484 1.00 88.00 97 PHE A C 1
ATOM 816 O O . PHE A 1 97 ? -8.733 0.919 4.714 1.00 88.00 97 PHE A O 1
ATOM 823 N N . GLU A 1 98 ? -10.768 1.757 5.164 1.00 89.00 98 GLU A N 1
ATOM 824 C CA . GLU A 1 98 ? -11.103 0.755 6.177 1.00 89.00 98 GLU A CA 1
ATOM 825 C C . GLU A 1 98 ? -11.235 -0.635 5.542 1.00 89.00 98 GLU A C 1
ATOM 827 O O . GLU A 1 98 ? -10.566 -1.573 5.973 1.00 89.00 98 GLU A O 1
ATOM 832 N N . ILE A 1 99 ? -11.988 -0.745 4.440 1.00 91.69 99 ILE A N 1
ATOM 833 C CA . ILE A 1 99 ? -12.130 -2.008 3.700 1.00 91.69 99 ILE A CA 1
ATOM 834 C C . ILE A 1 99 ? -10.765 -2.482 3.185 1.00 91.69 99 ILE A C 1
ATOM 836 O O . ILE A 1 99 ? -10.430 -3.662 3.304 1.00 91.69 99 ILE A O 1
ATOM 840 N N . LEU A 1 100 ? -9.945 -1.578 2.641 1.00 91.38 100 LEU A N 1
ATOM 841 C CA . LEU A 1 100 ? -8.606 -1.916 2.165 1.00 91.38 100 LEU A CA 1
ATOM 842 C C . LEU A 1 100 ? -7.682 -2.362 3.311 1.00 91.38 100 LEU A C 1
ATOM 844 O O . LEU A 1 100 ? -6.906 -3.295 3.121 1.00 91.38 100 LEU A O 1
ATOM 848 N N . ALA A 1 101 ? -7.778 -1.755 4.498 1.00 91.38 101 ALA A N 1
ATOM 849 C CA . ALA A 1 101 ? -7.007 -2.141 5.682 1.00 91.38 101 ALA A CA 1
ATOM 850 C C . ALA A 1 101 ? -7.317 -3.576 6.121 1.00 91.38 101 ALA A C 1
ATOM 852 O O . ALA A 1 101 ? -6.399 -4.377 6.316 1.00 91.38 101 ALA A O 1
ATOM 853 N N . GLU A 1 102 ? -8.602 -3.910 6.234 1.00 92.12 102 GLU A N 1
ATOM 854 C CA . GLU A 1 102 ? -9.059 -5.260 6.571 1.00 92.12 102 GLU A CA 1
ATOM 855 C C . GLU A 1 102 ? -8.620 -6.268 5.505 1.00 92.12 102 GLU A C 1
ATOM 857 O O . GLU A 1 102 ? -8.021 -7.300 5.811 1.00 92.12 102 GLU A O 1
ATOM 862 N N . THR A 1 103 ? -8.821 -5.919 4.235 1.00 93.81 103 THR A N 1
ATOM 863 C CA . THR A 1 103 ? -8.488 -6.778 3.097 1.00 93.81 103 THR A CA 1
ATOM 864 C C . THR A 1 103 ? -6.981 -7.045 2.991 1.00 93.81 103 THR A C 1
ATOM 866 O O . THR A 1 103 ? -6.562 -8.176 2.741 1.00 93.81 103 THR A O 1
ATOM 869 N N . LEU A 1 104 ? -6.131 -6.033 3.199 1.00 91.00 104 LEU A N 1
ATOM 870 C CA . LEU A 1 104 ? -4.674 -6.204 3.184 1.00 91.00 104 LEU A CA 1
ATOM 871 C C . LEU A 1 104 ? -4.203 -7.102 4.326 1.00 91.00 104 LEU A C 1
ATOM 873 O O . LEU A 1 104 ? -3.335 -7.952 4.112 1.00 91.00 104 LEU A O 1
ATOM 877 N N . HIS A 1 105 ? -4.783 -6.952 5.519 1.00 90.69 105 HIS A N 1
ATOM 878 C CA . HIS A 1 105 ? -4.491 -7.846 6.634 1.00 90.69 105 HIS A CA 1
ATOM 879 C C . HIS A 1 105 ? -4.786 -9.310 6.268 1.00 90.69 105 HIS A C 1
ATOM 881 O O . HIS A 1 105 ? -3.919 -10.174 6.432 1.00 90.69 105 HIS A O 1
ATOM 887 N N . GLU A 1 106 ? -5.962 -9.571 5.696 1.00 93.69 106 GLU A N 1
ATOM 888 C CA . GLU A 1 106 ? -6.356 -10.902 5.237 1.00 93.69 106 GLU A CA 1
ATOM 889 C C . GLU A 1 106 ? -5.410 -11.472 4.170 1.00 93.69 106 GLU A C 1
ATOM 891 O O . GLU A 1 106 ? -5.025 -12.642 4.240 1.00 93.69 106 GLU A O 1
ATOM 896 N N . ILE A 1 107 ? -4.988 -10.658 3.194 1.00 94.50 107 ILE A N 1
ATOM 897 C CA . ILE A 1 107 ? -4.030 -11.077 2.158 1.00 9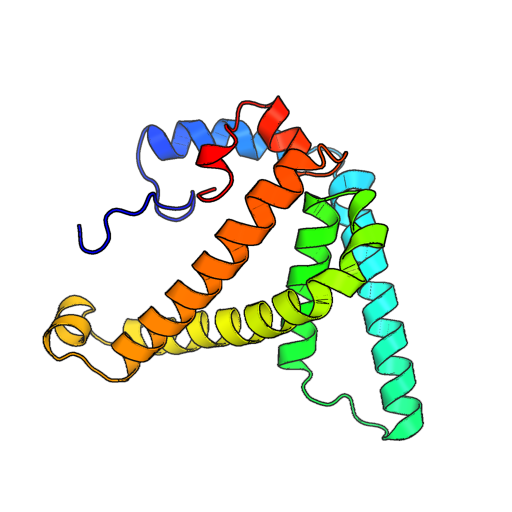4.50 107 ILE A CA 1
ATOM 898 C C . ILE A 1 107 ? -2.742 -11.592 2.801 1.00 94.50 107 ILE A C 1
ATOM 900 O O . ILE A 1 107 ? -2.257 -12.660 2.413 1.00 94.50 107 ILE A O 1
ATOM 904 N N . PHE A 1 108 ? -2.191 -10.878 3.787 1.00 91.94 108 PHE A N 1
ATOM 905 C CA . PHE A 1 108 ? -0.986 -11.321 4.489 1.00 91.94 108 PHE A CA 1
ATOM 906 C C . PHE A 1 108 ? -1.228 -12.594 5.304 1.00 91.94 108 PHE A C 1
ATOM 908 O O . PHE A 1 108 ? -0.417 -13.522 5.237 1.00 91.94 108 PHE A O 1
ATOM 915 N N . GLU A 1 109 ? -2.353 -12.686 6.015 1.00 93.75 109 GLU A N 1
ATOM 916 C CA . GLU A 1 109 ? -2.702 -13.872 6.801 1.00 93.75 109 GLU A CA 1
ATOM 917 C C . GLU A 1 109 ? -2.826 -15.123 5.916 1.00 93.75 109 GLU A C 1
ATOM 919 O O . GLU A 1 109 ? -2.247 -16.177 6.208 1.00 93.75 109 GLU A O 1
ATOM 924 N N . TYR A 1 110 ? -3.549 -15.022 4.799 1.00 95.69 110 TYR A N 1
ATOM 925 C CA . TYR A 1 110 ? -3.717 -16.144 3.881 1.00 95.69 110 TYR A CA 1
ATOM 926 C C . TYR A 1 110 ? -2.434 -16.455 3.105 1.00 95.69 110 TYR A C 1
ATOM 928 O O . TYR A 1 110 ? -2.165 -17.630 2.852 1.00 95.69 110 TYR A O 1
ATOM 936 N N . SER A 1 111 ? -1.603 -15.454 2.795 1.00 94.12 111 SER A N 1
ATOM 937 C CA . SER A 1 111 ? -0.275 -15.669 2.199 1.00 94.12 111 SER A CA 1
ATOM 938 C C . SER A 1 111 ? 0.622 -16.493 3.119 1.00 94.12 111 SER A C 1
ATOM 940 O O . SER A 1 111 ? 1.240 -17.458 2.670 1.00 94.12 111 SER A O 1
ATOM 942 N N . ALA A 1 112 ? 0.647 -16.176 4.419 1.00 94.06 112 ALA A N 1
ATOM 943 C CA . ALA A 1 112 ? 1.416 -16.937 5.401 1.00 94.06 112 ALA A CA 1
ATOM 944 C C . ALA A 1 112 ? 0.949 -18.401 5.467 1.00 94.06 112 ALA A C 1
ATOM 946 O O . ALA A 1 112 ? 1.770 -19.316 5.415 1.00 94.06 112 ALA A O 1
ATOM 947 N N . LYS A 1 113 ? -0.367 -18.646 5.479 1.00 93.31 113 LYS A N 1
ATOM 948 C CA . LYS A 1 113 ? -0.936 -20.008 5.459 1.00 93.31 113 LYS A CA 1
ATOM 949 C C . LYS A 1 113 ? -0.644 -20.760 4.157 1.00 93.31 113 LYS A C 1
ATOM 951 O O . LYS A 1 113 ? -0.456 -21.972 4.178 1.00 93.31 113 LYS A O 1
ATOM 956 N N . LEU A 1 114 ? -0.606 -20.060 3.024 1.00 94.75 114 LEU A N 1
ATOM 957 C CA . LEU A 1 114 ? -0.256 -20.642 1.728 1.00 94.75 114 LEU A CA 1
ATOM 958 C C . LEU A 1 114 ? 1.251 -20.890 1.581 1.00 94.75 114 LEU A C 1
ATOM 960 O O . LEU A 1 114 ? 1.623 -21.726 0.769 1.00 94.75 114 LEU A O 1
ATOM 964 N N . SER A 1 115 ? 2.116 -20.241 2.367 1.00 93.56 115 SER A N 1
ATOM 965 C CA . SER A 1 115 ? 3.574 -20.435 2.272 1.00 93.56 115 SER A CA 1
ATOM 966 C C . SER A 1 115 ? 4.031 -21.868 2.588 1.00 93.56 115 SER A C 1
ATOM 968 O O . SER A 1 115 ? 5.051 -22.316 2.072 1.00 93.56 115 SER A O 1
ATOM 970 N N . ILE A 1 116 ? 3.245 -22.609 3.377 1.00 92.94 116 ILE A N 1
ATOM 971 C CA . ILE A 1 116 ? 3.527 -23.999 3.766 1.00 92.94 116 ILE A CA 1
ATOM 972 C C . ILE A 1 116 ? 2.844 -25.041 2.861 1.00 92.94 116 ILE A C 1
ATOM 974 O O . ILE A 1 116 ? 3.013 -26.239 3.072 1.00 92.94 116 ILE A O 1
ATOM 978 N N . ILE A 1 117 ? 2.066 -24.614 1.856 1.00 91.12 117 ILE A N 1
ATOM 979 C CA . ILE A 1 117 ? 1.334 -25.498 0.935 1.00 91.12 117 ILE A CA 1
ATOM 980 C C . ILE A 1 117 ? 1.738 -25.168 -0.507 1.00 91.12 117 ILE A C 1
ATOM 982 O O . ILE A 1 117 ? 1.676 -24.008 -0.910 1.00 91.12 117 ILE A O 1
ATOM 986 N N . PRO A 1 118 ? 2.057 -26.157 -1.361 1.00 93.25 118 PRO A N 1
ATOM 987 C CA . PRO A 1 118 ? 2.270 -25.891 -2.779 1.00 93.25 118 PRO A CA 1
ATOM 988 C C . PRO A 1 118 ? 1.051 -25.194 -3.409 1.00 93.25 118 PRO A C 1
ATOM 990 O O . PRO A 1 118 ? -0.039 -25.762 -3.483 1.00 93.25 118 PRO A O 1
ATOM 993 N N . VAL A 1 119 ? 1.231 -23.969 -3.914 1.00 89.69 119 VAL A N 1
ATOM 994 C CA . VAL A 1 119 ? 0.122 -23.119 -4.400 1.00 89.69 119 VAL A CA 1
ATOM 995 C C . VAL A 1 119 ? -0.709 -23.797 -5.494 1.00 89.69 119 VAL A C 1
ATOM 997 O O . VAL A 1 119 ? -1.935 -23.708 -5.489 1.00 89.69 119 VAL A O 1
ATOM 1000 N N . LYS A 1 120 ? -0.070 -24.544 -6.407 1.00 91.56 120 LYS A N 1
ATOM 1001 C CA . LYS A 1 120 ? -0.779 -25.299 -7.458 1.00 91.56 120 LYS A CA 1
ATOM 1002 C C . LYS A 1 120 ? -1.731 -26.345 -6.874 1.00 91.56 120 LYS A C 1
ATOM 1004 O O . LYS A 1 120 ? -2.821 -26.535 -7.403 1.00 91.56 120 LYS A O 1
ATOM 1009 N N . LEU A 1 121 ? -1.337 -26.993 -5.778 1.00 93.62 121 LEU A N 1
ATOM 1010 C CA . LEU A 1 121 ? -2.177 -27.966 -5.087 1.00 93.62 121 LEU A CA 1
ATOM 1011 C C . LEU A 1 121 ? -3.359 -27.267 -4.411 1.00 93.62 121 LEU A C 1
ATOM 1013 O O . LEU A 1 121 ? -4.502 -27.673 -4.611 1.00 93.62 121 LEU A O 1
ATOM 1017 N N . ALA A 1 122 ? -3.090 -26.179 -3.681 1.00 93.88 122 ALA A N 1
ATOM 1018 C CA . ALA A 1 122 ? -4.125 -25.393 -3.014 1.00 93.88 122 ALA A CA 1
ATOM 1019 C C . ALA A 1 122 ? -5.184 -24.865 -3.999 1.00 93.88 122 ALA A C 1
ATOM 1021 O O . ALA A 1 122 ? -6.383 -24.911 -3.715 1.00 93.88 122 ALA A O 1
ATOM 1022 N N . MET A 1 123 ? -4.736 -24.428 -5.178 1.00 93.94 123 MET A N 1
ATOM 1023 C CA . MET A 1 123 ? -5.586 -23.976 -6.274 1.00 93.94 123 MET A CA 1
ATOM 1024 C C . MET A 1 123 ? -6.409 -25.116 -6.884 1.00 93.94 123 MET A C 1
ATOM 1026 O O . MET A 1 123 ? -7.631 -24.997 -6.983 1.00 93.94 123 MET A O 1
ATOM 1030 N N . ASN A 1 124 ? -5.769 -26.226 -7.267 1.00 94.12 124 ASN A N 1
ATOM 1031 C CA . ASN A 1 124 ? -6.438 -27.340 -7.947 1.00 94.12 124 ASN A CA 1
ATOM 1032 C C . ASN A 1 124 ? -7.486 -28.018 -7.054 1.00 94.12 124 ASN A C 1
ATOM 1034 O O . ASN A 1 124 ? -8.574 -28.344 -7.522 1.00 94.12 124 ASN A O 1
ATOM 1038 N N . LEU A 1 125 ? -7.192 -28.162 -5.758 1.00 95.62 125 LEU A N 1
ATOM 1039 C CA . LEU A 1 125 ? -8.128 -28.694 -4.761 1.00 95.62 125 LEU A CA 1
ATOM 1040 C C . LEU A 1 125 ? -9.139 -27.651 -4.262 1.00 95.62 125 LEU A C 1
ATOM 1042 O O . LEU A 1 125 ? -9.999 -27.971 -3.445 1.00 95.62 125 LEU A O 1
ATOM 1046 N N . ARG A 1 126 ? -9.047 -26.402 -4.740 1.00 93.88 126 ARG A N 1
ATOM 1047 C CA . ARG A 1 126 ? -9.922 -25.284 -4.357 1.00 93.88 126 ARG A CA 1
ATOM 1048 C C . ARG A 1 126 ? -10.016 -25.103 -2.838 1.00 93.88 126 ARG A C 1
ATOM 1050 O O . ARG A 1 126 ? -11.110 -24.885 -2.309 1.00 93.88 126 ARG A O 1
ATOM 1057 N N . LEU A 1 127 ? -8.878 -25.194 -2.146 1.00 96.12 127 LEU A N 1
ATOM 1058 C CA . LEU A 1 127 ? -8.831 -25.110 -0.688 1.00 96.12 127 LEU A CA 1
ATOM 1059 C C . LEU A 1 127 ? -9.450 -23.789 -0.191 1.00 96.12 127 LEU A C 1
ATOM 1061 O O . LEU A 1 127 ? -9.285 -22.755 -0.847 1.00 96.12 127 LEU A O 1
ATOM 1065 N N . PRO A 1 128 ? -10.118 -23.773 0.980 1.00 96.12 128 PRO A N 1
ATOM 1066 C CA . PRO A 1 128 ? -10.734 -22.556 1.510 1.00 96.12 128 PRO A CA 1
ATOM 1067 C C . PRO A 1 128 ? -9.756 -21.384 1.630 1.00 96.12 128 PRO A C 1
ATOM 1069 O O . PRO A 1 128 ? -10.095 -20.266 1.257 1.00 96.12 128 PRO A O 1
ATOM 1072 N N . VAL A 1 129 ? -8.523 -21.646 2.076 1.00 94.94 129 VAL A N 1
ATOM 1073 C CA . VAL A 1 129 ? -7.464 -20.630 2.190 1.00 94.94 129 VAL A CA 1
ATOM 1074 C C . VAL A 1 129 ? -7.108 -19.997 0.840 1.00 94.94 129 VAL A C 1
ATOM 1076 O O . VAL A 1 129 ? -6.914 -18.789 0.766 1.00 94.94 129 VAL A O 1
ATOM 1079 N N . TRP A 1 130 ? -7.103 -20.782 -0.242 1.00 95.38 130 TRP A N 1
ATOM 1080 C CA . TRP A 1 130 ? -6.862 -20.275 -1.592 1.00 95.38 130 TRP A CA 1
ATOM 1081 C C . TRP A 1 130 ? -8.007 -19.378 -2.066 1.00 95.38 130 TRP A C 1
ATOM 1083 O O . TRP A 1 130 ? -7.764 -18.289 -2.577 1.00 95.38 130 TRP A O 1
ATOM 1093 N N . LYS A 1 131 ? -9.260 -19.811 -1.868 1.00 96.06 131 LYS A N 1
ATOM 1094 C CA . LYS A 1 131 ? -10.437 -19.016 -2.255 1.00 96.06 131 LYS A CA 1
ATOM 1095 C C . LYS A 1 131 ? -10.495 -17.686 -1.511 1.00 96.06 131 LYS A C 1
ATOM 1097 O O . LYS A 1 131 ? -10.785 -16.670 -2.129 1.00 96.06 131 LYS A O 1
ATOM 1102 N N . LYS A 1 132 ? -10.207 -17.704 -0.207 1.00 96.56 132 LYS A N 1
ATOM 1103 C CA . LYS A 1 132 ? -10.189 -16.502 0.630 1.00 96.56 132 LYS A CA 1
ATOM 1104 C C . LYS A 1 132 ? -9.075 -15.543 0.215 1.00 96.56 132 LYS A C 1
ATOM 1106 O O . LYS A 1 132 ? -9.368 -14.388 -0.040 1.00 96.56 132 LYS A O 1
ATOM 1111 N N . PHE A 1 133 ? -7.850 -16.042 0.014 1.00 95.56 133 PHE A N 1
ATOM 1112 C CA . PHE A 1 133 ? -6.749 -15.238 -0.532 1.00 95.56 133 PHE A CA 1
ATOM 1113 C C . PHE A 1 133 ? -7.130 -14.552 -1.848 1.00 95.56 133 PHE A C 1
ATOM 1115 O O . PHE A 1 133 ? -6.915 -13.356 -2.015 1.00 95.56 133 PHE A O 1
ATOM 1122 N N . VAL A 1 134 ? -7.710 -15.318 -2.775 1.00 94.44 134 VAL A N 1
ATOM 1123 C CA . VAL A 1 134 ? -8.168 -14.812 -4.069 1.00 94.44 134 VAL A CA 1
ATOM 1124 C C . VAL A 1 134 ? -9.214 -13.710 -3.901 1.00 94.44 134 VAL A C 1
ATOM 1126 O O . VAL A 1 134 ? -9.066 -12.666 -4.524 1.00 94.44 134 VAL A O 1
ATOM 1129 N N . ALA A 1 135 ? -10.229 -13.926 -3.062 1.00 95.88 135 ALA A N 1
ATOM 1130 C CA . ALA A 1 135 ? -11.281 -12.944 -2.827 1.00 95.88 135 ALA A CA 1
ATOM 1131 C C . ALA A 1 135 ? -10.724 -11.648 -2.220 1.00 95.88 135 ALA A C 1
ATOM 1133 O O . ALA A 1 135 ? -11.018 -10.574 -2.732 1.00 95.88 135 ALA A O 1
ATOM 1134 N N . SER A 1 136 ? -9.866 -11.740 -1.197 1.00 96.06 136 SER A N 1
ATOM 1135 C CA . SER A 1 136 ? -9.247 -10.557 -0.590 1.00 96.06 136 SER A CA 1
ATOM 1136 C C . SER A 1 136 ? -8.358 -9.819 -1.604 1.00 96.06 136 SER A C 1
ATOM 1138 O O . SER A 1 136 ? -8.450 -8.604 -1.747 1.00 96.06 136 SER A O 1
ATOM 1140 N N . ALA A 1 137 ? -7.543 -10.536 -2.386 1.00 92.81 137 ALA A N 1
ATOM 1141 C CA . ALA A 1 137 ? -6.740 -9.914 -3.439 1.00 92.81 137 ALA A CA 1
ATOM 1142 C C . ALA A 1 137 ? -7.610 -9.192 -4.484 1.00 92.81 137 ALA A C 1
ATOM 1144 O O . ALA A 1 137 ? -7.283 -8.072 -4.871 1.00 92.81 137 ALA A O 1
ATOM 1145 N N . ASP A 1 138 ? -8.715 -9.804 -4.916 1.00 93.31 138 ASP A N 1
ATOM 1146 C CA . ASP A 1 138 ? -9.641 -9.208 -5.883 1.00 93.31 138 ASP A CA 1
ATOM 1147 C C . ASP A 1 138 ? -10.283 -7.925 -5.344 1.00 93.31 138 ASP A C 1
ATOM 1149 O O . ASP A 1 138 ? -10.202 -6.895 -6.015 1.00 93.31 138 ASP A O 1
ATOM 1153 N N . THR A 1 139 ? -10.786 -7.939 -4.106 1.00 94.62 139 THR A N 1
ATOM 1154 C CA . THR A 1 139 ? -11.323 -6.743 -3.438 1.00 94.62 139 THR A CA 1
ATOM 1155 C C . THR A 1 139 ? -10.289 -5.616 -3.368 1.00 94.62 139 THR A C 1
ATOM 1157 O O . THR A 1 139 ? -10.584 -4.475 -3.722 1.00 94.62 139 THR A O 1
ATOM 1160 N N . ALA A 1 140 ? -9.048 -5.918 -2.966 1.00 92.19 140 ALA A N 1
ATOM 1161 C CA . ALA A 1 140 ? -7.990 -4.910 -2.899 1.00 92.19 140 ALA A CA 1
ATOM 1162 C C . ALA A 1 140 ? -7.689 -4.312 -4.284 1.00 92.19 140 ALA A C 1
ATOM 1164 O O . ALA A 1 140 ? -7.563 -3.094 -4.424 1.00 92.19 140 ALA A O 1
ATOM 1165 N N . PHE A 1 141 ? -7.612 -5.150 -5.324 1.00 89.62 141 PHE A N 1
ATOM 1166 C CA . PHE A 1 141 ? -7.382 -4.680 -6.690 1.00 89.62 141 PHE A CA 1
ATOM 1167 C C . PHE A 1 141 ? -8.541 -3.846 -7.235 1.00 89.62 141 PHE A C 1
ATOM 1169 O O . PHE A 1 141 ? -8.288 -2.895 -7.971 1.00 89.62 141 PHE A O 1
ATOM 1176 N N . GLU A 1 142 ? -9.789 -4.178 -6.912 1.00 91.81 142 GLU A N 1
ATOM 1177 C CA . GLU A 1 142 ? -10.958 -3.386 -7.307 1.00 91.81 142 GLU A CA 1
ATOM 1178 C C . GLU A 1 142 ? -10.904 -1.981 -6.707 1.00 91.81 142 GLU A C 1
ATOM 1180 O O . GLU A 1 142 ? -11.026 -1.002 -7.444 1.00 91.81 142 GLU A O 1
ATOM 1185 N N . ILE A 1 143 ? -10.606 -1.870 -5.409 1.00 91.19 143 ILE A N 1
ATOM 1186 C CA . ILE A 1 143 ? -10.442 -0.577 -4.732 1.00 91.19 143 ILE A CA 1
ATOM 1187 C C . ILE A 1 143 ? -9.318 0.232 -5.391 1.00 91.19 143 ILE A C 1
ATOM 1189 O O . ILE A 1 143 ? -9.531 1.370 -5.809 1.00 91.19 143 ILE A O 1
ATOM 1193 N N . VAL A 1 144 ? -8.131 -0.356 -5.574 1.00 88.62 144 VAL A N 1
ATOM 1194 C CA . VAL A 1 144 ? -6.978 0.341 -6.176 1.00 88.62 144 VAL A CA 1
ATOM 1195 C C . VAL A 1 144 ? -7.257 0.774 -7.623 1.00 88.62 144 VAL A C 1
ATOM 1197 O O . VAL A 1 144 ? -6.877 1.878 -8.016 1.00 88.62 144 VAL A O 1
ATOM 1200 N N . ARG A 1 145 ? -7.962 -0.049 -8.412 1.00 89.06 145 ARG A N 1
ATOM 1201 C CA . ARG A 1 145 ? -8.362 0.279 -9.794 1.00 89.06 145 ARG A CA 1
ATOM 1202 C C . ARG A 1 145 ? -9.354 1.430 -9.882 1.00 89.06 145 ARG A C 1
ATOM 1204 O O . ARG A 1 145 ? -9.413 2.062 -10.930 1.00 89.06 145 ARG A O 1
ATOM 1211 N N . MET A 1 146 ? -10.116 1.698 -8.826 1.00 88.81 146 MET A N 1
ATOM 1212 C CA . MET A 1 146 ? -10.948 2.896 -8.747 1.00 88.81 146 MET A CA 1
ATOM 1213 C C . MET A 1 146 ? -10.126 4.100 -8.278 1.00 88.81 146 MET A C 1
ATOM 1215 O O . MET A 1 146 ? -10.159 5.149 -8.913 1.00 88.81 146 MET A O 1
ATOM 1219 N N . LEU A 1 147 ? -9.339 3.942 -7.210 1.00 88.00 147 LEU A N 1
ATOM 1220 C CA . LEU A 1 147 ? -8.628 5.054 -6.576 1.00 88.00 147 LEU A CA 1
ATOM 1221 C C . LEU A 1 147 ? -7.522 5.647 -7.454 1.00 88.00 147 LEU A C 1
ATOM 1223 O O . LEU A 1 147 ? -7.438 6.865 -7.592 1.00 88.00 147 LEU A O 1
ATOM 1227 N N . VAL A 1 148 ? -6.658 4.814 -8.044 1.00 88.62 148 VAL A N 1
ATOM 1228 C CA . VAL A 1 148 ? -5.466 5.296 -8.766 1.00 88.62 148 VAL A CA 1
ATOM 1229 C C . VAL A 1 148 ? -5.822 6.148 -9.990 1.00 88.62 148 VAL A C 1
ATOM 1231 O O . VAL A 1 148 ? -5.256 7.236 -10.118 1.00 88.62 148 VAL A O 1
ATOM 1234 N N . PRO A 1 149 ? -6.769 5.749 -10.863 1.00 88.75 149 PRO A N 1
ATOM 1235 C CA . PRO A 1 149 ? -7.188 6.597 -11.976 1.00 88.75 149 PRO A CA 1
ATOM 1236 C C . PRO A 1 149 ? -7.815 7.918 -11.534 1.00 88.75 149 PRO A C 1
ATOM 1238 O O . PRO A 1 149 ? -7.537 8.948 -12.144 1.00 88.75 149 PRO A O 1
ATOM 1241 N N . GLU A 1 150 ? -8.631 7.915 -10.477 1.00 87.31 150 GLU A N 1
ATOM 1242 C CA . GLU A 1 150 ? -9.219 9.149 -9.947 1.00 87.31 150 GLU A CA 1
ATOM 1243 C C . GLU A 1 150 ? -8.131 10.085 -9.407 1.00 87.31 150 GLU A C 1
ATOM 1245 O O . GLU A 1 150 ? -8.091 11.257 -9.776 1.00 87.31 150 GLU A O 1
ATOM 1250 N N . MET A 1 151 ? -7.162 9.565 -8.646 1.00 88.19 151 MET A N 1
ATOM 1251 C CA . MET A 1 151 ? -6.002 10.346 -8.199 1.00 88.19 151 MET A CA 1
ATOM 1252 C C . MET A 1 151 ? -5.186 10.912 -9.368 1.00 88.19 151 MET A C 1
ATOM 1254 O O . MET A 1 151 ? -4.771 12.071 -9.326 1.00 88.19 151 MET A O 1
ATOM 1258 N N . ALA A 1 152 ? -4.965 10.115 -10.418 1.00 87.69 152 ALA A N 1
ATOM 1259 C CA . ALA A 1 152 ? -4.221 10.546 -11.597 1.00 87.69 152 ALA A CA 1
ATOM 1260 C C . ALA A 1 152 ? -4.935 11.690 -12.340 1.00 87.69 152 ALA A C 1
ATOM 1262 O O . ALA A 1 152 ? -4.282 12.643 -12.764 1.00 87.69 152 ALA A O 1
ATOM 1263 N N . LYS A 1 153 ? -6.272 11.640 -12.449 1.00 87.19 153 LYS A N 1
ATOM 1264 C CA . LYS A 1 153 ? -7.086 12.706 -13.066 1.00 87.19 153 LYS A CA 1
ATOM 1265 C C . LYS A 1 153 ? -7.046 14.015 -12.283 1.00 87.19 153 LYS A C 1
ATOM 1267 O O . LYS A 1 153 ? -7.062 15.078 -12.896 1.00 87.19 153 LYS A O 1
ATOM 1272 N N . LEU A 1 154 ? -6.990 13.948 -10.952 1.00 84.19 154 LEU A N 1
ATOM 1273 C CA . LEU A 1 154 ? -6.926 15.141 -10.101 1.00 84.19 154 LEU A CA 1
ATOM 1274 C C . LEU A 1 154 ? -5.636 15.947 -10.311 1.00 84.19 154 LEU A C 1
ATOM 1276 O O . LEU A 1 154 ? -5.611 17.136 -10.000 1.00 84.19 154 LEU A O 1
ATOM 1280 N N . GLY A 1 155 ? -4.572 15.324 -10.836 1.00 78.38 155 GLY A N 1
ATOM 1281 C CA . GLY A 1 155 ? -3.340 16.027 -11.199 1.00 78.38 155 GLY A CA 1
ATOM 1282 C C . GLY A 1 155 ? -2.665 16.718 -10.011 1.00 78.38 155 GLY A C 1
ATOM 1283 O O . GLY A 1 155 ? -2.127 17.814 -10.165 1.00 78.38 155 GLY A O 1
ATOM 1284 N N . GLY A 1 156 ? -2.733 16.101 -8.825 1.00 83.44 156 GLY A N 1
ATOM 1285 C CA . GLY A 1 156 ? -2.203 16.660 -7.581 1.00 83.44 156 GLY A CA 1
ATOM 1286 C C . GLY A 1 156 ? -0.696 16.919 -7.589 1.00 83.44 156 GLY A C 1
ATOM 1287 O O . GLY A 1 156 ? 0.003 16.632 -8.552 1.00 83.44 156 GLY A O 1
ATOM 1288 N N . ASN A 1 157 ? -0.165 17.452 -6.490 1.00 90.62 157 ASN A N 1
ATOM 1289 C CA . ASN A 1 157 ? 1.273 17.710 -6.323 1.00 90.62 157 ASN A CA 1
ATOM 1290 C C . ASN A 1 157 ? 2.005 16.608 -5.528 1.00 90.62 157 ASN A C 1
ATOM 1292 O O . ASN A 1 157 ? 3.149 16.803 -5.114 1.00 90.62 157 ASN A O 1
ATOM 1296 N N . GLY A 1 158 ? 1.337 15.476 -5.291 1.00 92.75 158 GLY A N 1
ATOM 1297 C CA . GLY A 1 158 ? 1.874 14.344 -4.543 1.00 92.75 158 GLY A CA 1
ATOM 1298 C C . GLY A 1 158 ? 2.822 13.450 -5.345 1.00 92.75 158 GLY A C 1
ATOM 1299 O O . GLY A 1 158 ? 3.209 13.733 -6.483 1.00 92.75 158 GLY A O 1
ATOM 1300 N N . LEU A 1 159 ? 3.196 12.331 -4.730 1.00 93.62 159 LEU A N 1
ATOM 1301 C CA . LEU A 1 159 ? 4.140 11.363 -5.280 1.00 93.62 159 LEU A CA 1
ATOM 1302 C C . LEU A 1 159 ? 3.652 10.758 -6.603 1.00 93.62 159 LEU A C 1
ATOM 1304 O O . LEU A 1 159 ? 4.468 10.571 -7.502 1.00 93.62 159 LEU A O 1
ATOM 1308 N N . LEU A 1 160 ? 2.344 10.517 -6.761 1.00 93.38 160 LEU A N 1
ATOM 1309 C CA . LEU A 1 160 ? 1.801 9.938 -7.993 1.00 93.38 160 LEU A CA 1
ATOM 1310 C C . LEU A 1 160 ? 2.087 10.833 -9.206 1.00 93.38 160 LEU A C 1
ATOM 1312 O O . LEU A 1 160 ? 2.530 10.352 -10.246 1.00 93.38 160 LEU A O 1
ATOM 1316 N N . LYS A 1 161 ? 1.917 12.150 -9.054 1.00 92.69 161 LYS A N 1
ATOM 1317 C CA . LYS A 1 161 ? 2.237 13.114 -10.111 1.00 92.69 161 LYS A CA 1
ATOM 1318 C C . LYS A 1 161 ? 3.716 13.078 -10.475 1.00 92.69 161 LYS A C 1
ATOM 1320 O O . LYS A 1 161 ? 4.044 13.035 -11.655 1.00 92.69 161 LYS A O 1
ATOM 1325 N N . LYS A 1 162 ? 4.601 13.032 -9.475 1.00 92.75 162 LYS A N 1
ATOM 1326 C CA . LYS A 1 162 ? 6.051 12.927 -9.699 1.00 92.75 162 LYS A CA 1
ATOM 1327 C C . LYS A 1 162 ? 6.436 11.634 -10.416 1.00 92.75 162 LYS A C 1
ATOM 1329 O O . LYS A 1 162 ? 7.277 11.673 -11.303 1.00 92.75 162 LYS A O 1
ATOM 1334 N N . MET A 1 163 ? 5.817 10.504 -10.062 1.00 93.44 163 MET A N 1
ATOM 1335 C CA . MET A 1 163 ? 6.015 9.239 -10.780 1.00 93.44 163 MET A CA 1
ATOM 1336 C C . MET A 1 163 ? 5.638 9.394 -12.258 1.00 93.44 163 MET A C 1
ATOM 1338 O O . MET A 1 163 ? 6.391 8.963 -13.129 1.00 93.44 163 MET A O 1
ATOM 1342 N N . MET A 1 164 ? 4.503 10.041 -12.542 1.00 92.81 164 MET A N 1
ATOM 1343 C CA . MET A 1 164 ? 4.055 10.285 -13.914 1.00 92.81 164 MET A CA 1
ATOM 1344 C C . MET A 1 164 ? 4.995 11.221 -14.681 1.00 92.81 164 MET A C 1
ATOM 1346 O O . MET A 1 164 ? 5.321 10.945 -15.833 1.00 92.81 164 MET A O 1
ATOM 1350 N N . ASP A 1 165 ? 5.492 12.276 -14.032 1.00 93.44 165 ASP A N 1
ATOM 1351 C CA . ASP A 1 165 ? 6.447 13.221 -14.628 1.00 93.44 165 ASP A CA 1
ATOM 1352 C C . ASP A 1 165 ? 7.798 12.575 -14.965 1.00 93.44 165 ASP A C 1
ATOM 1354 O O . ASP A 1 165 ? 8.447 12.961 -15.934 1.00 93.44 165 ASP A O 1
ATOM 1358 N N . GLU A 1 166 ? 8.201 11.546 -14.217 1.00 94.25 166 GLU A N 1
ATOM 1359 C CA . GLU A 1 166 ? 9.415 10.762 -14.483 1.00 94.25 166 GLU A CA 1
ATOM 1360 C C . GLU A 1 166 ? 9.216 9.630 -15.508 1.00 94.25 166 GLU A C 1
ATOM 1362 O O . GLU A 1 166 ? 10.167 8.908 -15.824 1.00 94.25 166 GLU A O 1
ATOM 1367 N N . GLY A 1 167 ? 8.005 9.485 -16.059 1.00 92.19 167 GLY A N 1
ATOM 1368 C CA . GLY A 1 167 ? 7.720 8.599 -17.190 1.00 92.19 167 GLY A CA 1
ATOM 1369 C C . GLY A 1 167 ? 6.818 7.403 -16.889 1.00 92.19 167 GLY A C 1
ATOM 1370 O O . GLY A 1 167 ? 6.661 6.547 -17.759 1.00 92.19 167 GLY A O 1
ATOM 1371 N N . ILE A 1 168 ? 6.206 7.320 -15.702 1.00 92.06 168 ILE A N 1
ATOM 1372 C CA . ILE A 1 168 ? 5.153 6.327 -15.448 1.00 92.06 168 ILE A CA 1
ATOM 1373 C C . ILE A 1 168 ? 3.877 6.709 -16.205 1.00 92.06 168 ILE A C 1
ATOM 1375 O O . ILE A 1 168 ? 3.310 7.780 -15.994 1.00 92.06 168 ILE A O 1
ATOM 1379 N N . ARG A 1 169 ? 3.373 5.814 -17.059 1.00 89.69 169 ARG A N 1
ATOM 1380 C CA . ARG A 1 169 ? 2.099 6.036 -17.758 1.00 89.69 169 ARG A CA 1
ATOM 1381 C C . ARG A 1 169 ? 0.921 5.776 -16.816 1.00 89.69 169 ARG A C 1
ATOM 1383 O O . ARG A 1 169 ? 1.026 4.985 -15.878 1.00 89.69 169 ARG A O 1
ATOM 1390 N N . ALA A 1 170 ? -0.225 6.403 -17.071 1.00 82.50 170 ALA A N 1
ATOM 1391 C CA . ALA A 1 170 ? -1.405 6.274 -16.209 1.00 82.50 170 ALA A CA 1
ATOM 1392 C C . ALA A 1 170 ? -1.901 4.817 -16.096 1.00 82.50 170 ALA A C 1
ATOM 1394 O O . ALA A 1 170 ? -2.296 4.364 -15.025 1.00 82.50 170 ALA A O 1
ATOM 1395 N N . GLU A 1 171 ? -1.823 4.059 -17.187 1.00 82.81 171 GLU A N 1
ATOM 1396 C CA . GLU A 1 171 ? -2.140 2.631 -17.246 1.00 82.81 171 GLU A CA 1
ATOM 1397 C C . GLU A 1 171 ? -1.127 1.743 -16.509 1.00 82.81 171 GLU A C 1
ATOM 1399 O O . GLU A 1 171 ? -1.460 0.622 -16.118 1.00 82.81 171 GLU A O 1
ATOM 1404 N N . ASP A 1 172 ? 0.101 2.230 -16.316 1.00 85.56 172 ASP A N 1
ATOM 1405 C CA . ASP A 1 172 ? 1.138 1.534 -15.561 1.00 85.56 172 ASP A CA 1
ATOM 1406 C C . ASP A 1 172 ? 0.986 1.800 -14.059 1.00 85.56 172 ASP A C 1
ATOM 1408 O O . ASP A 1 172 ? 1.278 0.916 -13.262 1.00 85.56 172 ASP A O 1
ATOM 1412 N N . ALA A 1 173 ? 0.472 2.970 -13.663 1.00 83.19 173 ALA A N 1
ATOM 1413 C CA . ALA A 1 173 ? 0.387 3.412 -12.267 1.00 83.19 173 ALA A CA 1
ATOM 1414 C C . ALA A 1 173 ? -0.417 2.475 -11.347 1.00 83.19 173 ALA A C 1
ATOM 1416 O O . ALA A 1 173 ? -0.143 2.401 -10.155 1.00 83.19 173 ALA A O 1
ATOM 1417 N N . ILE A 1 174 ? -1.391 1.735 -11.886 1.00 81.81 174 ILE A N 1
ATOM 1418 C CA . ILE A 1 174 ? -2.171 0.733 -11.132 1.00 81.81 174 ILE A CA 1
ATOM 1419 C C . ILE A 1 174 ? -1.310 -0.496 -10.780 1.00 81.81 174 ILE A C 1
ATOM 1421 O O . ILE A 1 174 ? -1.616 -1.242 -9.852 1.00 81.81 174 ILE A O 1
ATOM 1425 N N . CYS A 1 175 ? -0.258 -0.740 -11.560 1.00 78.00 175 CYS A N 1
ATOM 1426 C CA . CYS A 1 175 ? 0.555 -1.951 -11.542 1.00 78.00 175 CYS A CA 1
ATOM 1427 C C . CYS A 1 175 ? 1.997 -1.677 -11.103 1.00 78.00 175 CYS A C 1
ATOM 1429 O O . CYS A 1 175 ? 2.885 -2.439 -11.480 1.00 78.00 175 CYS A O 1
ATOM 1431 N N . ILE A 1 176 ? 2.250 -0.596 -10.364 1.00 59.09 176 ILE A N 1
ATOM 1432 C CA . ILE A 1 176 ? 3.589 -0.223 -9.900 1.00 59.09 176 ILE A CA 1
ATOM 1433 C C . ILE A 1 176 ? 3.662 -0.255 -8.382 1.00 59.09 176 ILE A C 1
ATOM 1435 O O . ILE A 1 176 ? 2.769 0.331 -7.738 1.00 59.09 176 ILE A O 1
#